Protein AF-A0A1I0D2M9-F1 (afdb_monomer_lite)

Radius of gyration: 22.28 Å; chains: 1; bounding box: 47×29×47 Å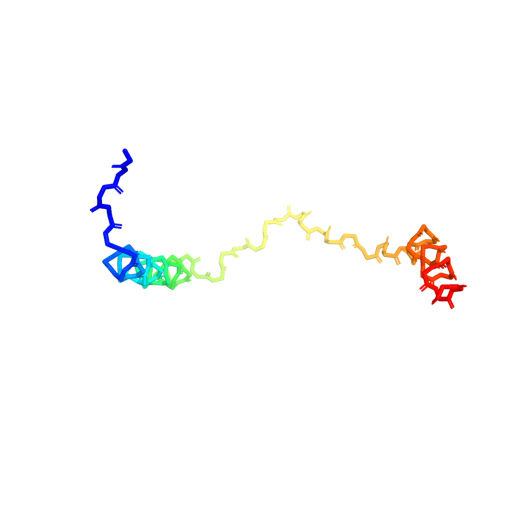

Foldseek 3Di:
DPPDDPVVVVVVVVVVVVVVVVVVVVCCVVCDPPPPPPPPDDDPPPPPPVVVVVVVVVVVVD

Structure (mmCIF, N/CA/C/O backbone):
data_AF-A0A1I0D2M9-F1
#
_entry.id   AF-A0A1I0D2M9-F1
#
loop_
_atom_site.group_PDB
_atom_site.id
_atom_site.type_symbol
_atom_site.label_atom_id
_atom_site.label_alt_id
_atom_site.label_comp_id
_atom_site.label_asym_id
_atom_site.label_entity_id
_atom_site.label_seq_id
_atom_site.pdbx_PDB_ins_code
_atom_site.Cartn_x
_atom_site.Cartn_y
_atom_site.Cartn_z
_atom_site.occupancy
_atom_site.B_iso_or_equiv
_atom_site.auth_seq_id
_atom_site.auth_comp_id
_atom_site.auth_asym_id
_atom_site.auth_atom_id
_atom_site.pdbx_PDB_model_num
ATOM 1 N N . MET A 1 1 ? -22.057 13.795 18.485 1.00 49.31 1 MET A N 1
ATOM 2 C CA . MET A 1 1 ? -20.876 12.914 18.359 1.00 49.31 1 MET A CA 1
ATOM 3 C C . MET A 1 1 ? -21.336 11.668 17.628 1.00 49.31 1 MET A C 1
ATOM 5 O O . MET A 1 1 ? -22.451 11.232 17.885 1.00 49.31 1 MET A O 1
ATOM 9 N N . THR A 1 2 ? -20.581 11.175 16.650 1.00 68.81 2 THR A N 1
ATOM 10 C CA . THR A 1 2 ? -20.966 9.966 15.913 1.00 68.81 2 THR A CA 1
ATOM 11 C C . THR A 1 2 ? -20.949 8.784 16.883 1.00 68.81 2 THR A C 1
ATOM 13 O O . THR A 1 2 ? -19.930 8.518 17.511 1.00 68.81 2 THR A O 1
ATOM 16 N N . ASN A 1 3 ? -22.081 8.093 17.037 1.00 72.75 3 ASN A N 1
ATOM 17 C CA . ASN A 1 3 ? -22.215 6.888 17.868 1.00 72.75 3 ASN A CA 1
ATOM 18 C C . ASN A 1 3 ? -21.573 5.673 17.175 1.00 72.75 3 ASN A C 1
ATOM 20 O O . ASN A 1 3 ? -22.197 4.624 17.054 1.00 72.75 3 ASN A O 1
ATOM 24 N N . GLN A 1 4 ? -20.380 5.842 16.607 1.00 77.69 4 GLN A N 1
ATOM 25 C CA . GLN A 1 4 ? -19.690 4.753 15.933 1.00 77.69 4 GLN A CA 1
ATOM 26 C C . GLN A 1 4 ? -18.947 3.939 16.981 1.00 77.69 4 GLN A C 1
ATOM 28 O O . GLN A 1 4 ? -18.046 4.454 17.642 1.00 77.69 4 GLN A O 1
ATOM 33 N N . ASP A 1 5 ? -19.353 2.680 17.131 1.00 89.12 5 ASP A N 1
ATOM 34 C CA . ASP A 1 5 ? -18.638 1.710 17.946 1.00 89.12 5 ASP A CA 1
ATOM 35 C C . ASP A 1 5 ? -17.202 1.570 17.398 1.00 89.12 5 ASP A C 1
ATOM 37 O O . ASP A 1 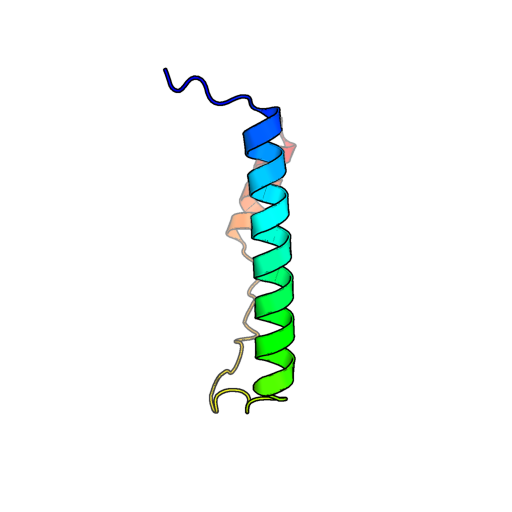5 ? -17.020 1.217 16.223 1.00 89.12 5 ASP A O 1
ATOM 41 N N . PRO A 1 6 ? -16.165 1.851 18.211 1.00 90.94 6 PRO A N 1
ATOM 42 C CA . PRO A 1 6 ? -14.773 1.704 17.800 1.00 90.94 6 PRO A CA 1
ATOM 43 C C . PRO A 1 6 ? -14.450 0.317 17.234 1.00 90.94 6 PRO A C 1
ATOM 45 O O . PRO A 1 6 ? -13.623 0.198 16.327 1.00 90.94 6 PRO A O 1
ATOM 4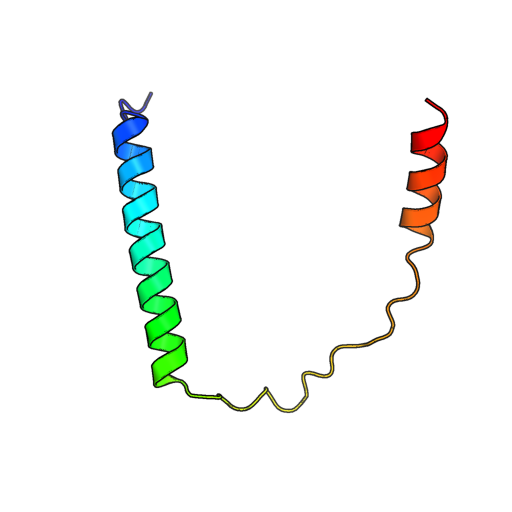8 N N . GLN A 1 7 ? -15.112 -0.731 17.733 1.00 92.06 7 GLN A N 1
ATOM 49 C CA . GLN A 1 7 ? -14.883 -2.098 17.279 1.00 92.06 7 GLN A CA 1
ATOM 50 C C . GLN A 1 7 ? -15.437 -2.326 15.868 1.00 92.06 7 GLN A C 1
ATOM 52 O O . GLN A 1 7 ? -14.790 -2.972 15.038 1.00 92.06 7 GLN A O 1
ATOM 57 N N . GLU A 1 8 ? -16.606 -1.764 15.565 1.00 90.81 8 GLU A N 1
ATOM 58 C CA . GLU A 1 8 ? -17.175 -1.803 14.218 1.00 90.81 8 GLU A CA 1
ATOM 59 C C . GLU A 1 8 ? -16.308 -1.028 13.229 1.00 90.81 8 GLU A C 1
ATOM 61 O O . GLU A 1 8 ? -16.051 -1.514 12.124 1.00 90.81 8 GLU A O 1
ATOM 66 N N . LEU A 1 9 ? -15.793 0.131 13.641 1.00 91.50 9 LEU A N 1
ATOM 67 C CA . LEU A 1 9 ? -14.914 0.945 12.807 1.00 91.50 9 LEU A CA 1
ATOM 68 C C . LEU A 1 9 ? -13.598 0.218 12.494 1.00 91.50 9 LEU A C 1
ATOM 70 O O . LEU A 1 9 ? -13.150 0.199 11.344 1.00 91.50 9 LEU A O 1
ATOM 74 N N . LEU A 1 10 ? -13.007 -0.447 13.490 1.00 93.31 10 LEU A N 1
ATOM 75 C CA . LEU A 1 10 ? -11.805 -1.258 13.299 1.00 93.31 10 LEU A CA 1
ATOM 76 C C . LEU A 1 10 ? -12.063 -2.432 12.343 1.00 93.31 10 LEU A C 1
ATOM 78 O O . LEU A 1 10 ? -11.272 -2.686 11.431 1.00 93.31 10 LEU A O 1
ATOM 82 N N . ASN A 1 11 ? -13.203 -3.109 12.496 1.00 95.44 11 ASN A N 1
ATOM 83 C CA . ASN A 1 11 ? -13.607 -4.196 11.607 1.00 95.44 11 ASN A CA 1
ATOM 84 C C . ASN A 1 11 ? -13.821 -3.713 10.165 1.00 95.44 11 ASN A C 1
ATOM 86 O O . ASN A 1 11 ? -13.425 -4.395 9.218 1.00 95.44 11 ASN A O 1
ATOM 90 N N . GLN A 1 12 ? -14.420 -2.535 9.976 1.00 94.62 12 GLN A N 1
ATOM 91 C CA . GLN A 1 12 ? -14.567 -1.917 8.657 1.00 94.62 12 GLN A CA 1
ATOM 92 C C . GLN A 1 12 ? -13.207 -1.588 8.040 1.00 94.62 12 GLN A C 1
ATOM 94 O O . GLN A 1 12 ? -12.968 -1.920 6.878 1.00 94.62 12 GLN A O 1
ATOM 99 N N . LYS A 1 13 ? -12.282 -1.023 8.822 1.00 95.31 13 LYS A N 1
ATOM 100 C CA . LYS A 1 13 ? -10.918 -0.731 8.370 1.00 95.31 13 LYS A CA 1
ATOM 101 C C . LYS A 1 13 ? -10.199 -1.995 7.897 1.00 95.31 13 LYS A C 1
ATOM 103 O O . LYS A 1 13 ? -9.625 -1.989 6.813 1.00 95.31 13 LYS A O 1
ATOM 108 N N . HIS A 1 14 ? -10.280 -3.095 8.646 1.00 97.38 14 HIS A N 1
ATOM 109 C CA . HIS A 1 14 ? -9.675 -4.368 8.234 1.00 97.38 14 HIS A CA 1
ATOM 110 C C . HIS A 1 14 ? -10.264 -4.916 6.928 1.00 97.38 14 HIS A C 1
ATOM 112 O O . HIS A 1 14 ? -9.524 -5.417 6.083 1.00 97.38 14 HIS A O 1
ATOM 118 N N . LYS A 1 15 ? -11.581 -4.786 6.722 1.00 96.44 15 LYS A N 1
ATOM 119 C CA . LYS A 1 15 ? -12.224 -5.180 5.456 1.00 96.44 15 LYS A CA 1
ATOM 120 C C . LYS A 1 15 ? -11.716 -4.347 4.276 1.00 96.44 15 LYS A C 1
ATOM 122 O O . LYS A 1 15 ? -11.438 -4.904 3.217 1.00 96.44 15 LYS A O 1
ATOM 127 N N . LEU A 1 16 ? -11.570 -3.036 4.462 1.00 96.31 16 LEU A N 1
ATOM 128 C CA . LEU A 1 16 ? -11.048 -2.136 3.430 1.00 96.31 16 LEU A CA 1
ATOM 129 C C . LEU A 1 16 ? -9.575 -2.424 3.107 1.00 96.31 16 LEU A C 1
ATOM 131 O O . LEU A 1 16 ? -9.193 -2.432 1.937 1.00 96.31 16 LEU A O 1
ATOM 135 N N . ASP A 1 17 ? -8.758 -2.718 4.119 1.00 96.81 17 ASP A N 1
ATOM 136 C CA . ASP A 1 17 ? -7.359 -3.109 3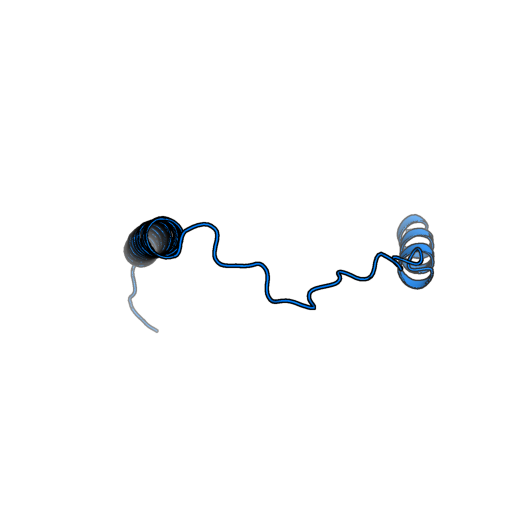.920 1.00 96.81 17 ASP A CA 1
ATOM 137 C C . ASP A 1 17 ? -7.238 -4.402 3.108 1.00 96.81 17 ASP A C 1
ATOM 139 O O . ASP A 1 17 ? -6.403 -4.493 2.205 1.00 96.81 17 ASP A O 1
ATOM 143 N N . GLU A 1 18 ? -8.091 -5.389 3.392 1.00 96.88 18 GLU A N 1
ATOM 144 C CA . GLU A 1 18 ? -8.117 -6.649 2.651 1.00 96.88 18 GLU A CA 1
ATOM 145 C C . GLU A 1 18 ? -8.473 -6.418 1.178 1.00 96.88 18 GLU A C 1
ATOM 147 O O . GLU A 1 18 ? -7.779 -6.907 0.285 1.00 96.88 18 GLU A O 1
ATOM 152 N N . GLN A 1 19 ? -9.494 -5.602 0.908 1.00 95.94 19 GLN A N 1
ATOM 153 C CA . GLN A 1 19 ? -9.876 -5.229 -0.457 1.00 95.94 19 GLN A CA 1
ATOM 154 C C . GLN A 1 19 ? -8.742 -4.499 -1.184 1.00 95.94 19 GLN A C 1
ATOM 156 O O . GLN A 1 19 ? -8.433 -4.814 -2.335 1.00 95.94 19 GLN A O 1
ATOM 161 N N . LYS A 1 20 ? -8.063 -3.566 -0.507 1.00 95.62 20 LYS A N 1
ATOM 162 C CA . LYS A 1 20 ? -6.912 -2.847 -1.066 1.00 95.62 20 LYS A CA 1
ATOM 163 C C . LYS A 1 20 ? -5.762 -3.796 -1.402 1.00 95.62 20 LYS A C 1
ATOM 165 O O . LYS A 1 20 ? -5.133 -3.657 -2.456 1.00 95.62 20 LYS A O 1
ATOM 170 N N . ARG A 1 21 ? -5.493 -4.773 -0.532 1.00 94.25 21 ARG A N 1
ATOM 171 C CA . ARG A 1 21 ? -4.481 -5.811 -0.759 1.00 94.25 21 ARG A CA 1
ATOM 172 C C . ARG A 1 21 ? -4.821 -6.648 -1.989 1.00 94.25 21 ARG A C 1
ATOM 174 O O . ARG A 1 21 ? -3.972 -6.808 -2.864 1.00 94.25 21 ARG A O 1
ATOM 181 N N . GLN A 1 22 ? -6.059 -7.128 -2.085 1.00 94.38 22 GLN A N 1
ATOM 182 C CA . GLN A 1 22 ? -6.536 -7.920 -3.221 1.00 94.38 22 GLN A CA 1
ATOM 183 C C . GLN A 1 22 ? -6.454 -7.140 -4.533 1.00 94.38 22 GLN A C 1
ATOM 185 O O . GLN A 1 22 ? -5.905 -7.647 -5.509 1.00 94.38 22 GLN A O 1
ATOM 190 N N . PHE A 1 23 ? -6.907 -5.885 -4.540 1.00 93.56 23 PHE A N 1
ATOM 191 C CA . PHE A 1 23 ? -6.821 -5.015 -5.710 1.00 93.56 23 PHE A CA 1
ATOM 192 C C . PHE A 1 23 ? -5.373 -4.778 -6.155 1.00 93.56 23 PHE A C 1
ATOM 194 O O . PHE A 1 23 ? -5.066 -4.855 -7.344 1.00 93.56 23 PHE A O 1
ATOM 201 N N . THR A 1 24 ? -4.467 -4.525 -5.208 1.00 89.06 24 THR A N 1
ATOM 202 C CA . THR A 1 24 ? -3.044 -4.303 -5.509 1.00 89.06 24 THR A CA 1
ATOM 203 C C . THR A 1 24 ? -2.408 -5.558 -6.100 1.00 89.06 24 THR A C 1
ATOM 205 O O . THR A 1 24 ? -1.682 -5.474 -7.089 1.00 89.06 24 THR A O 1
ATOM 208 N N . ASN A 1 25 ? -2.706 -6.728 -5.530 1.00 87.50 25 ASN A N 1
ATOM 209 C CA . ASN A 1 25 ? -2.215 -8.009 -6.035 1.00 87.50 25 ASN A CA 1
ATOM 210 C C . ASN A 1 25 ? -2.756 -8.301 -7.437 1.00 87.50 25 ASN A C 1
ATOM 212 O O . ASN A 1 25 ? -1.986 -8.677 -8.317 1.00 87.50 25 ASN A O 1
ATOM 216 N N . PHE A 1 26 ? -4.051 -8.068 -7.659 1.00 91.44 26 PHE A N 1
ATOM 217 C CA . PHE A 1 26 ? -4.673 -8.207 -8.971 1.00 91.44 26 PHE A CA 1
ATOM 218 C C . PHE A 1 26 ? -4.024 -7.274 -9.998 1.00 91.44 26 PHE A C 1
ATOM 220 O O . PHE A 1 26 ? -3.561 -7.738 -11.037 1.00 91.44 26 PHE A O 1
ATOM 227 N N . SER A 1 27 ? -3.897 -5.987 -9.674 1.00 85.94 27 SER A N 1
ATOM 228 C CA . SER A 1 27 ? -3.262 -4.995 -10.547 1.00 85.94 27 SER A CA 1
ATOM 229 C C . SER A 1 27 ? -1.833 -5.404 -10.905 1.00 85.94 27 SER A C 1
ATOM 231 O O . SER A 1 27 ? -1.468 -5.389 -12.070 1.00 85.94 27 SER A O 1
ATOM 233 N N . ARG A 1 28 ? -1.039 -5.872 -9.933 1.00 80.94 28 ARG A N 1
ATOM 234 C CA . ARG A 1 28 ? 0.313 -6.400 -10.193 1.00 80.94 28 ARG A CA 1
ATOM 235 C C . ARG A 1 28 ? 0.304 -7.655 -11.067 1.00 80.94 28 ARG A C 1
ATOM 237 O O . ARG A 1 28 ? 1.192 -7.808 -11.896 1.00 80.94 28 ARG A O 1
ATOM 244 N N . SER A 1 29 ? -0.671 -8.548 -10.885 1.00 82.75 29 SER A N 1
ATOM 245 C CA . SER A 1 29 ? -0.777 -9.773 -11.686 1.00 82.75 29 SER A CA 1
ATOM 246 C C . SER A 1 29 ? -1.171 -9.505 -13.140 1.00 82.75 29 SER A C 1
ATOM 248 O O . SER A 1 29 ? -0.655 -10.165 -14.034 1.00 82.75 29 SER A O 1
ATOM 250 N N . VAL A 1 30 ? -2.052 -8.527 -13.381 1.00 82.62 30 VAL A N 1
ATOM 251 C CA . VAL A 1 30 ? -2.543 -8.183 -14.723 1.00 82.62 30 VAL A CA 1
ATOM 252 C C . VAL A 1 30 ? -1.565 -7.281 -15.461 1.00 82.62 30 VAL A C 1
ATOM 254 O O . VAL A 1 3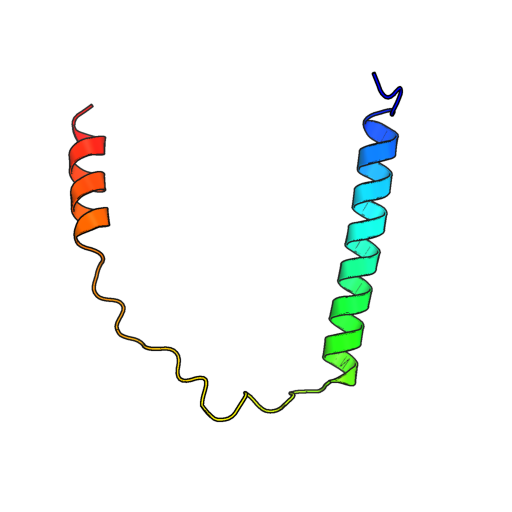0 ? -1.345 -7.472 -16.652 1.00 82.62 30 VAL A O 1
ATOM 257 N N . SER A 1 31 ? -0.949 -6.325 -14.766 1.00 74.44 31 SER A N 1
ATOM 258 C CA . SER A 1 31 ? -0.028 -5.373 -15.389 1.00 74.44 31 SER A CA 1
ATOM 259 C C . SER A 1 31 ? 1.341 -5.969 -15.742 1.00 74.44 31 SER A C 1
ATOM 261 O O . SER A 1 31 ? 2.145 -5.272 -16.355 1.00 74.44 31 SER A O 1
ATOM 263 N N . GLY A 1 32 ? 1.628 -7.228 -15.377 1.00 66.06 32 GLY A N 1
ATOM 264 C CA . GLY A 1 32 ? 2.937 -7.856 -15.595 1.00 66.06 32 GLY A CA 1
ATOM 265 C C . GLY A 1 32 ? 4.098 -7.051 -14.988 1.00 66.06 32 GLY A C 1
ATOM 266 O O . GLY A 1 32 ? 3.888 -6.110 -14.221 1.00 66.06 32 GLY A O 1
ATOM 267 N N . HIS A 1 33 ? 5.349 -7.393 -15.327 1.00 60.31 33 HIS A N 1
ATOM 268 C CA . HIS A 1 33 ? 6.459 -6.433 -15.229 1.00 60.31 33 HIS A CA 1
ATOM 269 C C . HIS A 1 33 ? 6.206 -5.325 -16.259 1.00 60.31 33 HIS A C 1
ATOM 271 O O . HIS A 1 33 ? 6.794 -5.337 -17.337 1.00 60.31 33 HIS A O 1
ATOM 277 N N . GLY A 1 34 ? 5.269 -4.421 -15.962 1.00 59.31 34 GLY A N 1
ATOM 278 C CA . GLY A 1 34 ? 5.089 -3.200 -16.733 1.00 59.31 34 GLY A CA 1
ATOM 279 C C . GLY A 1 34 ? 6.447 -2.525 -16.863 1.00 59.31 34 GLY A C 1
ATOM 280 O O . GLY A 1 34 ? 7.197 -2.476 -15.883 1.00 59.31 34 GLY A O 1
ATOM 281 N N . GLU A 1 35 ? 6.784 -2.112 -18.083 1.00 58.16 35 GLU A N 1
ATOM 282 C CA . GLU A 1 35 ? 8.070 -1.496 -18.386 1.00 58.16 35 GLU A CA 1
ATOM 283 C C . GLU A 1 35 ? 8.357 -0.413 -17.344 1.00 58.16 35 GLU A C 1
ATOM 285 O O . GLU A 1 35 ? 7.509 0.444 -17.080 1.00 58.16 35 GLU A O 1
ATOM 290 N N . LEU A 1 36 ? 9.529 -0.495 -16.700 1.00 59.56 36 LEU A N 1
ATOM 291 C CA . LEU A 1 36 ? 10.037 0.628 -15.923 1.00 59.56 36 LEU A CA 1
ATOM 292 C C . LEU A 1 36 ? 9.987 1.831 -16.857 1.00 59.56 36 LEU A C 1
ATOM 294 O O . LEU A 1 36 ? 10.576 1.781 -17.936 1.00 59.56 36 LEU A O 1
ATOM 298 N N . GLU A 1 37 ? 9.229 2.852 -16.465 1.00 59.91 37 GLU A N 1
ATOM 299 C CA . GLU A 1 37 ? 9.067 4.068 -17.249 1.00 59.91 37 GLU A CA 1
ATOM 300 C C . GLU A 1 37 ? 10.451 4.536 -17.710 1.00 59.91 37 GLU A C 1
ATOM 302 O O . GLU A 1 37 ? 11.345 4.772 -16.888 1.00 59.91 37 GLU A O 1
ATOM 307 N N . ALA A 1 38 ? 10.659 4.560 -19.030 1.00 52.84 38 ALA A N 1
ATOM 308 C CA . ALA A 1 38 ? 11.946 4.889 -19.617 1.00 52.84 38 ALA A CA 1
ATOM 309 C C . ALA A 1 38 ? 12.348 6.298 -19.155 1.00 52.84 38 ALA A C 1
ATOM 311 O O . ALA A 1 38 ? 11.748 7.285 -19.572 1.00 52.84 38 ALA A O 1
ATOM 312 N N . GLY A 1 39 ? 13.339 6.379 -18.261 1.00 57.59 39 GLY A N 1
ATOM 313 C CA . GLY A 1 39 ? 13.798 7.637 -17.666 1.00 57.59 39 GLY A CA 1
ATOM 314 C C . GLY A 1 39 ? 13.647 7.752 -16.147 1.00 57.59 39 GLY A C 1
ATOM 315 O O . GLY A 1 39 ? 14.050 8.775 -15.596 1.00 57.59 39 GLY A O 1
ATOM 316 N N . GLN A 1 40 ? 13.136 6.735 -15.438 1.00 57.44 40 GLN A N 1
ATOM 317 C CA . GLN A 1 40 ? 13.204 6.712 -13.971 1.00 57.44 40 GLN A CA 1
ATOM 318 C C . GLN A 1 40 ? 14.625 6.361 -13.489 1.00 57.44 40 GLN A C 1
ATOM 320 O O . GLN A 1 40 ? 14.890 5.287 -12.950 1.00 57.44 40 GLN A O 1
ATOM 325 N N . GLU A 1 41 ? 15.565 7.282 -13.682 1.00 63.12 41 GLU A N 1
ATOM 326 C CA . GLU A 1 41 ? 16.861 7.227 -13.015 1.00 63.12 41 GLU A CA 1
ATOM 327 C C . GLU A 1 41 ? 16.689 7.744 -11.585 1.00 63.12 41 GLU A C 1
ATOM 329 O O . GLU A 1 41 ? 16.491 8.935 -11.339 1.00 63.12 41 GLU A O 1
ATOM 334 N N . PHE A 1 42 ? 16.737 6.843 -10.603 1.00 65.44 42 PHE A N 1
ATOM 335 C CA . PHE A 1 42 ? 16.874 7.270 -9.216 1.00 65.44 42 PHE A CA 1
ATOM 336 C C . PHE A 1 42 ? 18.250 7.923 -9.063 1.00 65.44 42 PHE A C 1
ATOM 338 O O . PHE A 1 42 ? 19.270 7.246 -9.197 1.00 65.44 42 PHE A O 1
ATOM 345 N N . SER A 1 43 ? 18.297 9.228 -8.775 1.00 63.59 43 SER A N 1
ATOM 346 C CA . SER A 1 43 ? 19.555 9.869 -8.383 1.00 63.59 43 SER A CA 1
ATOM 347 C C . SER A 1 43 ? 20.121 9.141 -7.159 1.00 63.59 43 SER A C 1
ATOM 349 O O . SER A 1 43 ? 19.428 8.910 -6.162 1.00 63.59 43 SER A O 1
ATOM 351 N N . HIS A 1 44 ? 21.386 8.743 -7.265 1.00 62.69 44 HIS A N 1
ATOM 352 C CA . HIS A 1 44 ? 22.151 8.145 -6.174 1.00 62.69 44 HIS A CA 1
ATOM 353 C C . HIS A 1 44 ? 22.921 9.210 -5.379 1.00 62.69 44 HIS A C 1
ATOM 355 O O . HIS A 1 44 ? 23.689 8.849 -4.486 1.00 62.69 44 HIS A O 1
ATOM 361 N N . ASP A 1 45 ? 22.673 10.503 -5.634 1.00 67.38 45 ASP A N 1
ATOM 362 C CA . ASP A 1 45 ? 23.289 11.638 -4.936 1.00 67.38 45 ASP A CA 1
ATOM 363 C C . ASP A 1 45 ? 22.673 11.832 -3.546 1.00 67.38 45 ASP A C 1
ATOM 365 O O . ASP A 1 45 ? 22.222 12.911 -3.155 1.00 67.38 45 ASP A O 1
ATOM 369 N N . ARG A 1 46 ? 22.655 10.758 -2.757 1.00 64.31 46 ARG A N 1
ATOM 370 C CA . ARG A 1 46 ? 22.441 10.837 -1.318 1.00 64.31 46 ARG A CA 1
ATOM 371 C C . ARG A 1 46 ? 23.697 11.441 -0.708 1.00 64.31 46 ARG A C 1
ATOM 373 O O . ARG A 1 46 ? 24.526 10.735 -0.139 1.00 64.31 46 ARG A O 1
ATOM 380 N N . ILE A 1 47 ? 23.845 12.755 -0.836 1.00 68.12 47 ILE A N 1
ATOM 381 C CA . ILE A 1 47 ? 24.749 13.498 0.032 1.00 68.12 47 ILE A CA 1
ATOM 382 C C . ILE A 1 47 ? 24.249 13.231 1.449 1.00 68.12 47 ILE A C 1
ATOM 384 O O . ILE A 1 47 ? 23.054 13.356 1.730 1.00 68.12 47 ILE A O 1
ATOM 388 N N . SER A 1 48 ? 25.145 12.773 2.319 1.00 65.06 48 SER A N 1
ATOM 389 C CA . SER A 1 48 ? 24.851 12.646 3.740 1.00 65.06 48 SER A CA 1
ATOM 390 C C . SER A 1 48 ? 24.314 13.986 4.219 1.00 65.06 48 SER A C 1
ATOM 392 O O . SER A 1 48 ? 25.020 14.986 4.159 1.00 65.06 48 SER A O 1
ATOM 394 N N . ASP A 1 49 ? 23.041 13.999 4.607 1.00 68.44 49 ASP A N 1
ATOM 395 C CA . ASP A 1 49 ? 22.333 15.201 5.010 1.00 68.44 49 ASP A CA 1
ATOM 396 C C . ASP A 1 49 ? 23.005 15.789 6.258 1.00 68.44 49 ASP A C 1
ATOM 398 O O . ASP A 1 49 ? 22.753 15.374 7.396 1.00 68.44 49 ASP A O 1
ATOM 402 N N . ASP A 1 50 ? 23.911 16.740 6.032 1.00 65.56 50 ASP A N 1
ATOM 403 C CA . ASP A 1 50 ? 24.660 17.417 7.086 1.00 65.56 50 ASP A CA 1
ATOM 404 C C . ASP A 1 50 ? 23.715 18.134 8.070 1.00 65.56 50 ASP A C 1
ATOM 406 O O . ASP A 1 50 ? 24.058 18.291 9.244 1.00 65.56 50 ASP A O 1
ATOM 410 N N . GLN A 1 51 ? 22.485 18.480 7.655 1.00 65.06 51 GLN A N 1
ATOM 411 C CA . GLN A 1 51 ? 21.465 19.036 8.553 1.00 65.06 51 GLN A CA 1
ATOM 412 C C . GLN A 1 51 ? 20.968 17.988 9.556 1.00 65.06 51 GLN A C 1
ATOM 414 O O . GLN A 1 51 ? 20.834 18.280 10.747 1.00 65.06 51 GLN A O 1
ATOM 419 N N . ASN A 1 52 ? 20.752 16.744 9.121 1.00 64.31 52 ASN A N 1
ATOM 420 C CA . ASN A 1 52 ? 20.406 15.644 10.027 1.00 64.31 52 ASN A CA 1
ATOM 421 C C . ASN A 1 52 ? 21.565 15.288 10.972 1.00 64.31 52 ASN A C 1
ATOM 423 O O . ASN A 1 52 ? 21.339 14.961 12.144 1.00 64.31 52 ASN A O 1
ATOM 427 N N . ARG A 1 53 ? 22.815 15.415 10.509 1.00 65.81 53 ARG A N 1
ATOM 428 C CA . ARG A 1 53 ? 23.999 15.248 11.364 1.00 65.81 53 ARG A CA 1
ATOM 429 C C . ARG A 1 53 ? 24.033 16.281 12.497 1.00 65.81 53 ARG A C 1
ATOM 431 O O . ARG A 1 53 ? 24.304 15.898 13.633 1.00 65.81 53 ARG A O 1
ATOM 438 N N . MET A 1 54 ? 23.714 17.546 12.217 1.00 63.19 54 MET A N 1
ATOM 439 C CA . MET A 1 54 ? 23.678 18.625 13.220 1.00 63.19 54 MET A CA 1
ATOM 440 C C . MET A 1 54 ? 22.599 18.388 14.288 1.00 63.19 54 MET A C 1
ATOM 442 O O . MET A 1 54 ? 22.902 18.416 15.482 1.00 63.19 54 MET A O 1
ATOM 446 N N . LYS A 1 55 ? 21.375 18.021 13.877 1.00 63.88 55 LYS A N 1
ATOM 447 C CA . LYS A 1 55 ? 20.268 17.706 14.807 1.00 63.88 55 LYS A CA 1
ATOM 448 C C . LYS A 1 55 ? 20.578 16.540 15.749 1.00 63.88 55 LYS A C 1
ATOM 450 O O . LYS A 1 55 ? 20.152 16.525 16.900 1.00 63.88 55 LYS A O 1
ATOM 455 N N . SER A 1 56 ? 21.340 15.560 15.268 1.00 62.59 56 SER A N 1
ATOM 456 C CA . SER A 1 56 ? 21.741 14.388 16.057 1.00 62.59 56 SER A CA 1
ATOM 457 C C . SER A 1 56 ? 22.712 14.730 17.194 1.00 62.59 56 SER A C 1
ATOM 459 O O . SER A 1 56 ? 22.762 14.011 18.191 1.00 62.59 56 SER A O 1
ATOM 461 N N . VAL A 1 57 ? 23.524 15.779 17.023 1.00 60.62 57 VAL A N 1
ATOM 462 C CA . VAL A 1 57 ? 24.508 16.231 18.021 1.00 60.62 57 VAL A CA 1
ATOM 463 C C . VAL A 1 57 ? 23.835 17.075 19.098 1.00 60.62 57 VAL A C 1
ATOM 465 O O . VAL A 1 57 ? 24.163 16.916 20.272 1.00 60.62 57 VAL A O 1
ATOM 468 N N . GLU A 1 58 ? 22.881 17.925 18.716 1.00 60.59 58 GLU A N 1
ATOM 469 C CA . GLU A 1 58 ? 22.099 18.729 19.662 1.00 60.59 58 GLU A CA 1
ATOM 470 C C . GLU A 1 58 ? 21.233 17.839 20.567 1.00 60.59 58 GLU A C 1
ATOM 472 O O . GLU A 1 58 ? 21.321 17.953 21.784 1.00 60.59 58 GLU A O 1
ATOM 477 N N . ASN A 1 59 ? 20.538 16.841 20.008 1.00 60.47 59 ASN A N 1
ATOM 478 C CA . ASN A 1 59 ? 19.689 15.913 20.776 1.00 60.47 59 ASN A CA 1
ATOM 479 C C . ASN A 1 59 ? 20.444 14.935 21.704 1.00 60.47 59 ASN A C 1
ATOM 481 O O . ASN A 1 59 ? 19.805 14.143 22.390 1.00 60.47 59 ASN A O 1
ATOM 485 N N . ARG A 1 60 ? 21.785 14.915 21.700 1.00 60.69 60 ARG A N 1
ATOM 486 C CA . ARG A 1 60 ? 22.596 14.089 22.624 1.00 60.69 60 ARG A CA 1
ATOM 487 C C . ARG A 1 60 ? 23.113 14.856 23.839 1.00 60.69 60 ARG A C 1
ATOM 489 O O . ARG A 1 60 ? 23.808 14.259 24.658 1.00 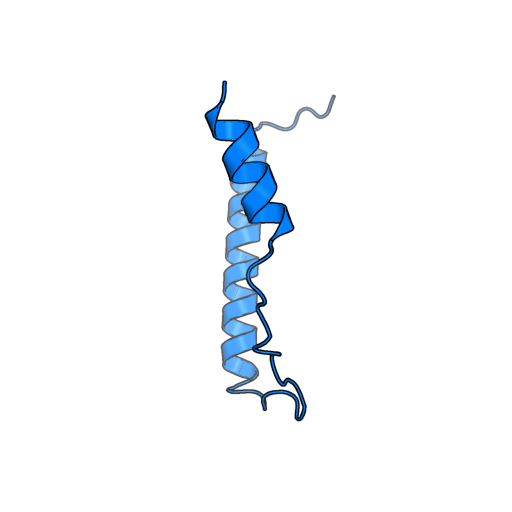60.69 60 ARG A O 1
ATOM 496 N N . ARG A 1 61 ? 22.878 16.169 23.907 1.00 60.19 61 ARG A N 1
ATOM 497 C CA . ARG A 1 61 ? 23.372 17.028 24.994 1.00 60.19 61 ARG A CA 1
ATOM 498 C C . ARG A 1 61 ? 22.324 17.343 26.064 1.00 60.19 61 ARG A C 1
ATOM 500 O O . ARG A 1 61 ? 22.677 18.053 27.001 1.00 60.19 61 ARG A O 1
ATOM 507 N N . ASP A 1 62 ? 21.136 16.754 25.954 1.00 52.31 62 ASP A N 1
ATOM 508 C CA . ASP A 1 62 ? 20.103 16.736 26.994 1.00 52.31 62 ASP A CA 1
ATOM 509 C C . ASP A 1 62 ? 20.003 15.349 27.647 1.00 52.31 62 ASP A C 1
ATOM 511 O O . ASP A 1 62 ? 20.052 14.336 26.904 1.00 52.31 62 ASP A O 1
#

Sequence (62 aa):
MTNQDPQELLNQKHKLDEQKRQFTNFSRSVSGHGELEAGQEFSHDRISDDQNRMKSVENRRD

pLDDT: mean 75.14, std 15.23, range [49.31, 97.38]

Secondary structure (DSSP, 8-state):
-----HHHHHHHHHHHHHHHHHHHHHHHHHS-SPPPPTT----------HHHHHHHHHTT--